Protein AF-A0A965CV86-F1 (afdb_monomer)

Structure (mmCIF, N/CA/C/O backbone):
data_AF-A0A965CV86-F1
#
_entry.id   AF-A0A965CV86-F1
#
loop_
_atom_site.group_PDB
_atom_site.id
_atom_site.type_symbol
_atom_site.label_atom_id
_atom_site.label_alt_id
_atom_site.label_comp_id
_atom_site.label_asym_id
_atom_site.label_entity_id
_atom_site.label_seq_id
_atom_site.pdbx_PDB_ins_code
_atom_site.Cartn_x
_atom_site.Cartn_y
_atom_site.Cartn_z
_atom_site.occupancy
_atom_site.B_iso_or_equiv
_atom_site.auth_seq_id
_atom_site.auth_comp_id
_atom_site.auth_asym_id
_atom_site.auth_atom_id
_atom_site.pdbx_PDB_model_num
ATOM 1 N N . MET A 1 1 ? -29.824 11.883 36.867 1.00 39.41 1 MET A N 1
ATOM 2 C CA . MET A 1 1 ? -28.978 10.677 36.753 1.00 39.41 1 MET A CA 1
ATOM 3 C C . MET A 1 1 ? -29.524 9.845 35.611 1.00 39.41 1 MET A C 1
ATOM 5 O O . MET A 1 1 ? -30.463 9.088 35.807 1.00 39.41 1 MET A O 1
ATOM 9 N N . THR A 1 2 ? -29.008 10.057 34.407 1.00 34.19 2 THR A N 1
ATOM 10 C CA . THR A 1 2 ? -29.342 9.266 33.218 1.00 34.19 2 THR A CA 1
ATOM 11 C C . THR A 1 2 ? -28.047 8.648 32.717 1.00 34.19 2 THR A C 1
ATOM 13 O O . THR A 1 2 ? -27.010 9.305 32.676 1.00 34.19 2 THR A O 1
ATOM 16 N N . GLN A 1 3 ? -28.129 7.341 32.506 1.00 34.22 3 GLN A N 1
ATOM 17 C CA . GLN A 1 3 ? -27.039 6.381 32.439 1.00 34.22 3 GLN A CA 1
ATOM 18 C C . GLN A 1 3 ? -26.021 6.721 31.348 1.00 34.22 3 GLN A C 1
ATOM 20 O O . GLN A 1 3 ? -26.375 6.995 30.202 1.00 34.22 3 GLN A O 1
ATOM 25 N N . SER A 1 4 ? -24.748 6.675 31.739 1.00 37.78 4 SER A N 1
ATOM 26 C CA . SER A 1 4 ? -23.592 6.659 30.854 1.00 37.78 4 SER A CA 1
ATOM 27 C C . SER A 1 4 ? -23.732 5.506 29.864 1.00 37.78 4 SER A C 1
ATOM 29 O O . SER A 1 4 ? -23.721 4.347 30.267 1.00 37.78 4 SER A O 1
ATOM 31 N N . GLY A 1 5 ? -23.875 5.828 28.578 1.00 35.78 5 GLY A N 1
ATOM 32 C CA . GLY A 1 5 ? -23.802 4.838 27.513 1.00 35.78 5 GLY A CA 1
ATOM 33 C C . GLY A 1 5 ? -22.441 4.148 27.540 1.00 35.78 5 GLY A C 1
ATOM 34 O O . GLY A 1 5 ? -21.402 4.810 27.480 1.00 35.78 5 GLY A O 1
ATOM 35 N N . GLU A 1 6 ? -22.455 2.824 27.652 1.00 38.34 6 GLU A N 1
ATOM 36 C CA . GLU A 1 6 ? -21.288 1.972 27.456 1.00 38.34 6 GLU A CA 1
ATOM 37 C C . GLU A 1 6 ? -20.738 2.212 26.043 1.00 38.34 6 GLU A C 1
ATOM 39 O O . GLU A 1 6 ? -21.294 1.761 25.042 1.00 38.34 6 GLU A O 1
ATOM 44 N N . LYS A 1 7 ? -19.642 2.972 25.943 1.00 44.06 7 LYS A N 1
ATOM 45 C CA . LYS A 1 7 ? -18.835 3.022 24.724 1.00 44.06 7 LYS A CA 1
ATOM 46 C C . LYS A 1 7 ? -18.186 1.652 24.570 1.00 44.06 7 LYS A C 1
ATOM 48 O O . LYS A 1 7 ? -17.233 1.351 25.286 1.00 44.06 7 LYS A O 1
ATOM 53 N N . GLY A 1 8 ? -18.692 0.837 23.647 1.00 45.16 8 GLY A N 1
ATOM 54 C CA . GLY A 1 8 ? -17.978 -0.348 23.186 1.00 45.16 8 GLY A CA 1
ATOM 55 C C . GLY A 1 8 ? -16.577 0.070 22.745 1.00 45.16 8 GLY A C 1
ATOM 56 O O . GLY A 1 8 ? -16.432 0.831 21.791 1.00 45.16 8 GLY A O 1
ATOM 57 N N . GLN A 1 9 ? -15.552 -0.357 23.483 1.00 50.66 9 GLN A N 1
ATOM 58 C CA . GLN A 1 9 ? -14.155 -0.163 23.107 1.00 50.66 9 GLN A CA 1
ATOM 59 C C . GLN A 1 9 ? -13.885 -1.033 21.876 1.00 50.66 9 GLN A C 1
ATOM 61 O O . GLN A 1 9 ? -13.559 -2.212 21.990 1.00 50.66 9 GLN A O 1
ATOM 66 N N . GLY A 1 10 ? -14.104 -0.472 20.687 1.00 62.56 10 GLY A N 1
ATOM 67 C CA . GLY A 1 10 ? -13.719 -1.107 19.433 1.00 62.56 10 GLY A CA 1
ATOM 68 C C . GLY A 1 10 ? -12.198 -1.204 19.357 1.00 62.56 10 GLY A C 1
ATOM 69 O O . GLY A 1 10 ? -11.503 -0.220 19.601 1.00 62.56 10 GLY A O 1
ATOM 70 N N . ILE A 1 11 ? -11.680 -2.392 19.047 1.00 84.38 11 ILE A N 1
ATOM 71 C CA . ILE A 1 11 ? -10.250 -2.608 18.802 1.00 84.38 11 ILE A CA 1
ATOM 72 C C . ILE A 1 11 ? -9.845 -1.745 17.599 1.00 84.38 11 ILE A C 1
ATOM 74 O O . ILE A 1 11 ? -10.458 -1.857 16.536 1.00 84.38 11 ILE A O 1
ATOM 78 N N . THR A 1 12 ? -8.827 -0.894 17.761 1.00 92.50 12 THR A N 1
ATOM 79 C CA . THR A 1 12 ? -8.264 -0.084 16.671 1.00 92.50 12 THR A CA 1
ATOM 80 C C . THR A 1 12 ? -7.856 -0.982 15.506 1.00 92.50 12 THR A C 1
ATOM 82 O O . THR A 1 12 ? -7.107 -1.945 15.679 1.00 92.50 12 THR A O 1
ATOM 85 N N . GLN A 1 13 ? -8.329 -0.665 14.303 1.00 92.62 13 GLN A N 1
ATOM 86 C CA . GLN A 1 13 ? -7.963 -1.393 13.095 1.00 92.62 13 GLN A CA 1
ATOM 87 C C . GLN A 1 13 ? -6.666 -0.828 12.515 1.00 92.62 13 GLN A C 1
ATOM 89 O O . GLN A 1 13 ? -6.651 0.280 11.981 1.00 92.62 13 GLN A O 1
ATOM 94 N N . THR A 1 14 ? -5.582 -1.599 12.592 1.00 93.12 14 THR A N 1
ATOM 95 C CA . THR A 1 14 ? -4.294 -1.224 11.996 1.00 93.12 14 THR A CA 1
ATOM 96 C C . THR A 1 14 ? -4.171 -1.746 10.564 1.00 93.12 14 THR A C 1
ATOM 98 O O . THR A 1 14 ? -4.406 -2.931 10.308 1.00 93.12 14 THR A O 1
ATOM 101 N N . LEU A 1 15 ? -3.775 -0.868 9.640 1.00 95.62 15 LEU A N 1
ATOM 102 C CA . LEU A 1 15 ? -3.473 -1.193 8.245 1.00 95.62 15 LEU A CA 1
ATOM 103 C C . LEU A 1 15 ? -1.959 -1.166 7.989 1.00 95.62 15 LEU A C 1
ATOM 105 O O . LEU A 1 15 ? -1.276 -0.217 8.367 1.00 95.62 15 LEU A O 1
ATOM 109 N N . GLY A 1 16 ? -1.439 -2.167 7.281 1.00 97.19 16 GLY A N 1
ATOM 110 C CA . GLY A 1 16 ? -0.102 -2.118 6.688 1.00 97.19 16 GLY A CA 1
ATOM 111 C C . GLY A 1 16 ? -0.156 -1.560 5.273 1.00 97.19 16 GLY A C 1
ATOM 112 O O . GLY A 1 16 ? -0.710 -2.198 4.383 1.00 97.19 16 GLY A O 1
ATOM 113 N N . LEU A 1 17 ? 0.416 -0.384 5.051 1.00 97.75 17 LEU A N 1
ATOM 114 C CA . LEU A 1 17 ? 0.437 0.291 3.758 1.00 97.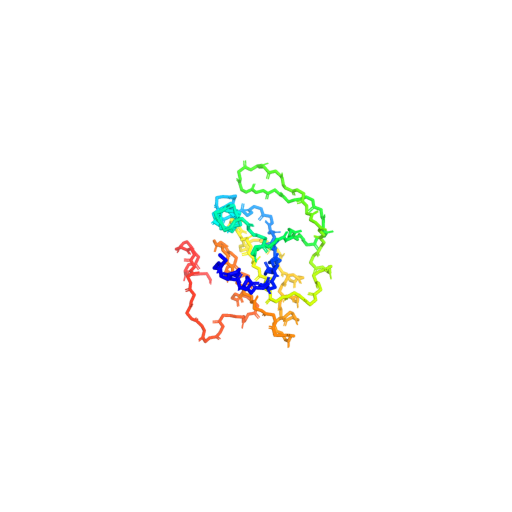75 17 LEU A CA 1
ATOM 115 C C . LEU A 1 17 ? 1.783 0.036 3.087 1.00 97.75 17 LEU A C 1
ATOM 117 O O . LEU A 1 17 ? 2.786 0.628 3.470 1.00 97.75 17 LEU A O 1
ATOM 121 N N . VAL A 1 18 ? 1.814 -0.850 2.096 1.00 98.06 18 VAL A N 1
ATOM 122 C CA . VAL A 1 18 ? 3.038 -1.156 1.351 1.00 98.06 18 VAL A CA 1
ATOM 123 C C . VAL A 1 18 ? 3.151 -0.211 0.167 1.00 98.06 18 VAL A C 1
ATOM 125 O O . VAL A 1 18 ? 2.348 -0.278 -0.764 1.00 98.06 18 VAL A O 1
ATOM 128 N N . LEU A 1 19 ? 4.154 0.656 0.193 1.00 98.00 19 LEU A N 1
ATOM 129 C CA . LEU A 1 19 ? 4.437 1.603 -0.875 1.00 98.00 19 LEU A CA 1
ATOM 130 C C . LEU A 1 19 ? 5.543 1.043 -1.769 1.00 98.00 19 LEU A C 1
ATOM 132 O O . LEU A 1 19 ? 6.634 0.719 -1.295 1.00 98.00 19 LEU A O 1
ATOM 136 N N . VAL A 1 20 ? 5.265 0.941 -3.065 1.00 96.94 20 VAL A N 1
ATOM 137 C CA . VAL A 1 20 ? 6.288 0.630 -4.073 1.00 96.94 20 VAL A CA 1
ATOM 138 C C . VAL A 1 20 ? 6.817 1.925 -4.704 1.00 96.94 20 VAL A C 1
ATOM 140 O O . VAL A 1 20 ? 6.144 2.957 -4.609 1.00 96.94 20 VAL A O 1
ATOM 143 N N . PRO A 1 21 ? 8.010 1.918 -5.324 1.00 95.88 21 PRO A N 1
ATOM 144 C CA . PRO A 1 21 ? 8.525 3.084 -6.036 1.00 95.88 21 PRO A CA 1
ATOM 145 C C . PRO A 1 21 ? 7.506 3.673 -7.018 1.00 95.88 21 PRO A C 1
ATOM 147 O O . PRO A 1 21 ? 6.702 2.952 -7.609 1.00 95.88 21 PRO A O 1
ATOM 150 N N . ASP A 1 22 ? 7.521 4.996 -7.159 1.00 96.25 22 ASP A N 1
ATOM 151 C CA . ASP A 1 22 ? 6.624 5.752 -8.036 1.00 96.25 22 ASP A CA 1
ATOM 152 C C . ASP A 1 22 ? 5.130 5.540 -7.748 1.00 96.25 22 ASP A C 1
ATOM 154 O O . ASP A 1 22 ? 4.282 5.740 -8.624 1.00 96.25 22 ASP A O 1
ATOM 158 N N . PHE A 1 23 ? 4.775 5.177 -6.507 1.00 97.50 23 PHE A N 1
ATOM 159 C CA . PHE A 1 23 ? 3.376 5.088 -6.096 1.00 97.50 23 PHE A CA 1
ATOM 160 C C . PHE A 1 23 ? 2.638 6.420 -6.295 1.00 97.50 23 PHE A C 1
ATOM 162 O O . PHE A 1 23 ? 3.205 7.515 -6.215 1.00 97.50 23 PHE A O 1
ATOM 169 N N . SER A 1 24 ? 1.329 6.331 -6.525 1.00 97.44 24 SER A N 1
ATOM 170 C CA . SER A 1 24 ? 0.479 7.507 -6.688 1.00 97.44 24 SER A CA 1
ATOM 171 C C . SER A 1 24 ? 0.211 8.170 -5.336 1.00 97.44 24 SER A C 1
ATOM 173 O O . SER A 1 24 ? -0.550 7.646 -4.518 1.00 97.44 24 SER A O 1
ATOM 175 N N . MET A 1 25 ? 0.795 9.355 -5.113 1.00 97.69 25 MET A N 1
ATOM 176 C CA . MET A 1 25 ? 0.587 10.122 -3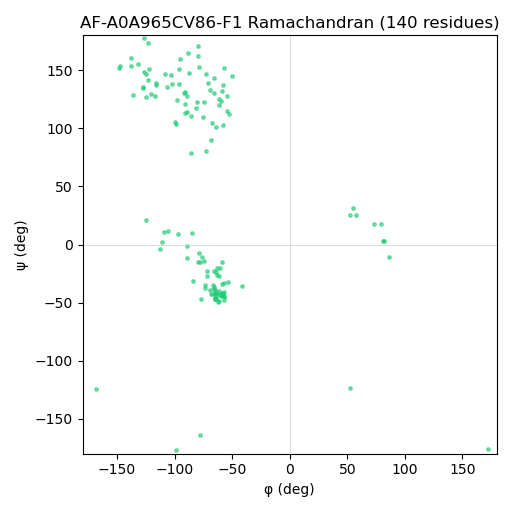.876 1.00 97.69 25 MET A CA 1
ATOM 177 C C . MET A 1 25 ? -0.896 10.415 -3.639 1.00 97.69 25 MET A C 1
ATOM 179 O O . MET A 1 25 ? -1.368 10.280 -2.518 1.00 97.69 25 MET A O 1
ATOM 183 N N . ILE A 1 26 ? -1.652 10.763 -4.687 1.00 97.38 26 ILE A N 1
ATOM 184 C CA . ILE A 1 26 ? -3.089 11.036 -4.556 1.00 97.38 26 ILE A CA 1
ATOM 185 C C . ILE A 1 26 ? -3.877 9.783 -4.164 1.00 97.38 26 ILE A C 1
ATOM 187 O O . ILE A 1 26 ? -4.805 9.878 -3.367 1.00 97.38 26 ILE A O 1
ATOM 191 N N . ALA A 1 27 ? -3.509 8.603 -4.671 1.00 96.12 27 ALA A N 1
ATOM 192 C CA . ALA A 1 27 ? -4.167 7.358 -4.280 1.00 96.12 27 ALA A CA 1
ATOM 193 C C . ALA A 1 27 ? -3.858 6.996 -2.821 1.00 96.12 27 ALA A C 1
ATOM 195 O O . ALA A 1 27 ? -4.761 6.623 -2.075 1.00 96.12 27 ALA A O 1
ATOM 196 N N . PHE A 1 28 ? -2.599 7.156 -2.407 1.00 97.69 28 PHE A N 1
ATOM 197 C CA . PHE A 1 28 ? -2.176 6.945 -1.025 1.00 97.69 28 PHE A CA 1
ATOM 198 C C . PHE A 1 28 ? -2.871 7.911 -0.055 1.00 97.69 28 PHE A C 1
ATOM 200 O O . PHE A 1 28 ? -3.458 7.470 0.931 1.00 97.69 28 PHE A O 1
ATOM 207 N N . THR A 1 29 ? 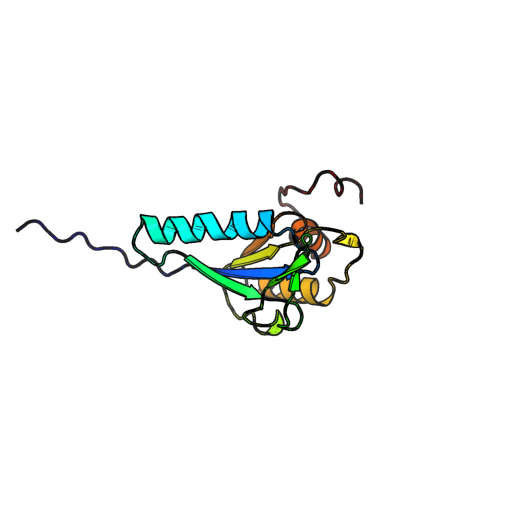-2.877 9.216 -0.340 1.00 97.62 29 THR A N 1
ATOM 208 C CA . THR A 1 29 ? -3.532 10.202 0.533 1.00 97.62 29 THR A CA 1
ATOM 209 C C . THR A 1 29 ? -5.044 10.008 0.575 1.00 97.62 29 THR A C 1
ATOM 211 O O . THR A 1 29 ? -5.635 10.085 1.649 1.00 97.62 29 THR A O 1
ATOM 214 N N . SER A 1 30 ? -5.672 9.658 -0.552 1.00 97.06 30 SER A N 1
ATOM 215 C CA . SER A 1 30 ? -7.108 9.338 -0.603 1.00 97.06 30 SER A CA 1
ATOM 216 C C . SER A 1 30 ? -7.480 8.097 0.213 1.00 97.06 30 SER A C 1
ATOM 218 O O . SER A 1 30 ? -8.631 7.975 0.621 1.00 97.06 30 SER A O 1
ATOM 220 N N . LEU A 1 31 ? -6.531 7.189 0.464 1.00 95.5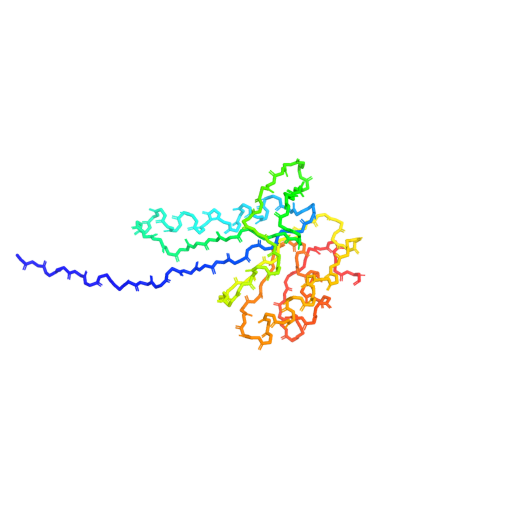0 31 LEU A N 1
ATOM 221 C CA . LEU A 1 31 ? -6.727 6.039 1.345 1.00 95.50 31 LEU A CA 1
ATOM 222 C C . LEU A 1 31 ? -6.668 6.445 2.826 1.00 95.50 31 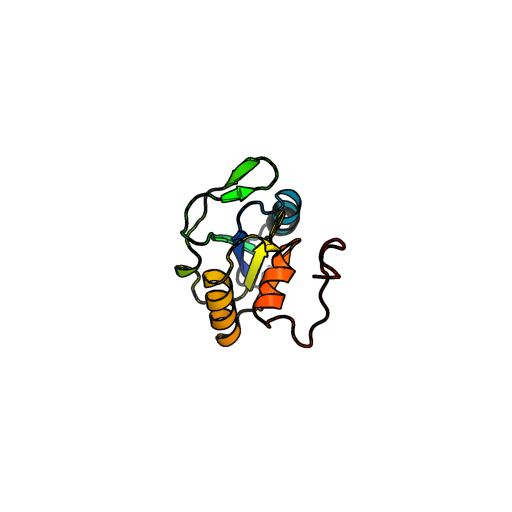LEU A C 1
ATOM 224 O O . LEU A 1 31 ? -7.539 6.047 3.596 1.00 95.50 31 LEU A O 1
ATOM 228 N N . ILE A 1 32 ? -5.668 7.233 3.234 1.00 96.56 32 ILE A N 1
ATOM 229 C CA . ILE A 1 32 ? -5.429 7.538 4.658 1.00 96.56 32 ILE A CA 1
ATOM 230 C C . ILE A 1 32 ? -6.275 8.698 5.194 1.00 96.56 32 ILE A C 1
ATOM 232 O O . ILE A 1 32 ? -6.656 8.695 6.365 1.00 96.56 32 ILE A O 1
ATOM 236 N N . GLU A 1 33 ? -6.610 9.686 4.361 1.00 98.00 33 GLU A N 1
ATOM 237 C CA . GLU A 1 33 ? -7.327 10.885 4.809 1.00 98.00 33 GLU A CA 1
ATOM 238 C C . GLU A 1 33 ? -8.744 10.589 5.327 1.00 98.00 33 GLU A C 1
ATOM 240 O O . GLU A 1 33 ? -9.108 11.132 6.376 1.00 98.00 33 GLU A O 1
ATOM 245 N N . PRO A 1 34 ? -9.541 9.697 4.702 1.00 97.75 34 PRO A N 1
ATOM 246 C CA . PRO A 1 34 ? -10.815 9.269 5.270 1.00 97.75 34 PRO A CA 1
ATOM 247 C C . PRO A 1 34 ? -10.665 8.575 6.628 1.00 97.75 34 PRO A C 1
ATOM 249 O O . PRO A 1 34 ? -11.458 8.842 7.529 1.00 97.75 34 PRO A O 1
ATOM 252 N N . LEU A 1 35 ? -9.637 7.735 6.812 1.00 96.94 35 LEU A N 1
ATOM 253 C CA . LEU A 1 35 ? -9.375 7.045 8.084 1.00 96.94 35 LEU A CA 1
ATOM 254 C C . LEU A 1 35 ? -9.015 8.049 9.186 1.00 96.94 35 LEU A C 1
ATOM 256 O O . LEU A 1 35 ? -9.584 8.026 10.281 1.00 96.94 35 LEU A O 1
ATOM 260 N N . ARG A 1 36 ? -8.132 9.002 8.865 1.00 97.75 36 ARG A N 1
ATOM 261 C CA . ARG A 1 36 ? -7.772 10.121 9.744 1.00 97.75 36 ARG A CA 1
ATOM 262 C C . ARG A 1 36 ? -8.997 10.957 10.118 1.00 97.75 36 ARG A C 1
ATOM 264 O O . ARG A 1 36 ? -9.154 11.350 11.276 1.00 97.75 36 ARG A O 1
ATOM 271 N N . LEU A 1 37 ? -9.870 11.239 9.151 1.00 98.12 37 LEU A N 1
ATOM 272 C CA . LEU A 1 37 ? -11.089 12.009 9.381 1.00 98.12 37 LEU A CA 1
ATOM 273 C C . LEU A 1 37 ? -12.101 11.232 10.232 1.00 98.12 37 LEU A C 1
ATOM 275 O O . LEU A 1 37 ? -12.700 11.824 11.126 1.00 98.12 37 LEU A O 1
ATOM 279 N N . ALA A 1 38 ? -12.249 9.923 10.022 1.00 97.31 38 ALA A N 1
ATOM 280 C CA . ALA A 1 38 ? -13.099 9.064 10.845 1.00 97.31 38 ALA A CA 1
ATOM 281 C C . ALA A 1 38 ? -12.650 9.070 12.313 1.00 97.31 38 ALA A C 1
ATOM 283 O O . ALA A 1 38 ? -13.479 9.241 13.211 1.00 97.31 38 ALA A O 1
ATOM 284 N N . ASN A 1 39 ? -11.340 8.988 12.564 1.00 97.50 39 ASN A N 1
ATOM 285 C CA . ASN A 1 39 ? -10.788 9.142 13.911 1.00 97.50 39 ASN A CA 1
ATOM 286 C C . ASN A 1 39 ? -11.135 10.514 14.511 1.00 97.50 39 ASN A C 1
ATOM 288 O O . ASN A 1 39 ? -11.570 10.623 15.659 1.00 97.50 39 ASN A O 1
ATOM 292 N N . ARG A 1 40 ? -10.996 11.581 13.712 1.00 96.62 40 ARG A N 1
ATOM 293 C CA . ARG A 1 40 ? -11.279 12.955 14.148 1.00 96.62 40 ARG A CA 1
ATOM 294 C C . ARG A 1 40 ? -12.751 13.165 14.505 1.00 96.62 40 ARG A C 1
ATOM 296 O O . ARG A 1 40 ? -13.032 13.776 15.530 1.00 96.62 40 ARG A O 1
ATOM 303 N N . VAL A 1 41 ? -13.670 12.699 13.661 1.00 97.31 41 VAL A N 1
ATOM 304 C CA . VAL A 1 41 ? -15.121 12.897 13.828 1.00 97.31 41 VAL A CA 1
ATOM 305 C C . VAL A 1 41 ? -15.682 12.017 14.946 1.00 97.31 41 VAL A C 1
ATOM 307 O O . VAL A 1 41 ? -16.571 12.446 15.672 1.00 97.31 41 VAL A O 1
ATOM 310 N N . SER A 1 42 ? -15.153 10.803 15.121 1.00 96.50 42 SER A N 1
ATOM 311 C CA . SER A 1 42 ? -15.587 9.899 16.196 1.00 96.50 42 SER A CA 1
ATOM 312 C C . SER A 1 42 ? -15.015 10.251 17.572 1.00 96.50 42 SER A C 1
ATOM 314 O O . SER A 1 42 ? -15.509 9.744 18.581 1.00 96.50 42 SER A O 1
ATOM 316 N N . HIS A 1 43 ? -13.978 11.097 17.627 1.00 94.94 43 HIS A N 1
ATOM 317 C CA . HIS A 1 43 ? -13.172 11.343 18.826 1.00 94.94 43 HIS A CA 1
ATOM 318 C C . HIS A 1 43 ? -12.584 10.051 19.428 1.00 94.94 43 HIS A C 1
ATOM 320 O O . HIS A 1 43 ? -12.431 9.936 20.645 1.00 94.94 43 HIS A O 1
ATOM 326 N N . GLN A 1 44 ? -12.291 9.064 18.578 1.00 95.38 44 GLN A N 1
ATOM 327 C CA . GLN A 1 44 ? -11.733 7.763 18.943 1.00 95.38 44 GLN A CA 1
ATOM 328 C C . GLN A 1 44 ? -10.649 7.364 17.939 1.00 95.38 44 GLN A C 1
ATOM 330 O O . GLN A 1 44 ? -10.684 7.767 16.779 1.00 95.38 44 GLN A O 1
ATOM 335 N N . GLN A 1 45 ? -9.691 6.541 18.365 1.00 95.31 45 GLN A N 1
ATOM 336 C CA . GLN A 1 45 ? -8.707 5.950 17.460 1.00 95.31 45 GLN A CA 1
ATOM 337 C C . GLN A 1 45 ? -9.283 4.667 16.849 1.00 95.31 45 GLN A C 1
ATOM 339 O O . GLN A 1 45 ? -8.996 3.559 17.299 1.00 95.31 45 GLN A O 1
ATOM 344 N N . LEU A 1 46 ? -10.147 4.828 15.848 1.00 96.00 46 LEU A N 1
ATOM 345 C CA . LEU A 1 46 ? -10.775 3.712 15.135 1.00 96.00 46 LEU A CA 1
ATOM 346 C C . LEU A 1 46 ? -9.783 3.008 14.206 1.00 96.00 46 LEU A C 1
ATOM 348 O O . LEU A 1 46 ? -9.801 1.785 14.097 1.00 96.00 46 LEU A O 1
ATOM 352 N N . TYR A 1 47 ? -8.905 3.784 13.573 1.00 96.50 47 TYR A N 1
ATOM 353 C CA . TYR A 1 47 ? -7.930 3.311 12.601 1.00 96.50 47 TYR A CA 1
ATOM 354 C C . TYR A 1 47 ? -6.518 3.752 12.962 1.00 96.50 47 TYR A C 1
ATOM 356 O O . TYR A 1 47 ? -6.309 4.844 13.492 1.00 96.50 47 TYR A O 1
ATOM 364 N N . ASP A 1 48 ? -5.556 2.916 12.609 1.00 95.25 48 ASP A N 1
ATOM 365 C CA . ASP A 1 48 ? -4.132 3.221 12.632 1.00 95.25 48 ASP A CA 1
ATOM 366 C C . ASP A 1 48 ? -3.485 2.667 11.360 1.00 95.25 48 ASP A C 1
ATOM 368 O O . ASP A 1 48 ? -4.054 1.799 10.690 1.00 95.25 48 ASP A O 1
ATOM 372 N N . TRP A 1 49 ? -2.307 3.154 10.996 1.00 96.19 49 TRP A N 1
ATOM 373 C CA . TRP A 1 49 ? -1.598 2.642 9.830 1.00 96.19 49 TRP A CA 1
ATOM 374 C C . TRP A 1 49 ? -0.089 2.725 9.998 1.00 96.19 49 TRP A C 1
ATOM 376 O O . TRP A 1 49 ? 0.430 3.601 10.680 1.00 96.19 49 TRP A O 1
ATOM 386 N N . LYS A 1 50 ? 0.606 1.806 9.329 1.00 96.62 50 LYS A N 1
ATOM 387 C CA . LYS A 1 50 ? 2.065 1.794 9.222 1.00 96.62 50 LYS A CA 1
ATOM 388 C C . LYS A 1 50 ? 2.482 1.701 7.768 1.00 96.62 50 LYS A C 1
ATOM 390 O O . LYS A 1 50 ? 1.910 0.915 7.012 1.00 96.62 50 LYS A O 1
ATOM 395 N N . ILE A 1 51 ? 3.462 2.503 7.388 1.00 97.69 51 ILE A N 1
ATOM 396 C CA . ILE A 1 51 ? 4.040 2.557 6.054 1.00 97.69 51 ILE A CA 1
ATOM 397 C C . ILE A 1 51 ? 5.183 1.551 5.978 1.00 97.69 51 ILE A C 1
ATOM 399 O O . ILE A 1 51 ? 6.103 1.573 6.790 1.00 97.69 51 ILE A O 1
ATOM 403 N N . TYR A 1 52 ? 5.141 0.692 4.971 1.00 98.06 52 TYR A N 1
ATOM 404 C CA . TYR A 1 52 ? 6.171 -0.295 4.703 1.00 98.06 52 TYR A CA 1
ATOM 405 C C . TYR A 1 52 ? 6.722 -0.126 3.295 1.00 98.06 52 TYR A C 1
ATOM 407 O O . TYR A 1 52 ? 5.975 0.103 2.343 1.00 98.06 52 TYR A O 1
ATOM 415 N N . THR A 1 53 ? 8.027 -0.303 3.155 1.00 98.00 53 THR A N 1
ATOM 416 C CA . THR A 1 53 ? 8.717 -0.383 1.861 1.00 98.00 53 THR A CA 1
ATOM 417 C C . THR A 1 53 ? 9.473 -1.703 1.776 1.00 98.00 53 THR A C 1
ATOM 419 O O . THR A 1 53 ? 9.493 -2.478 2.731 1.00 98.00 53 THR A O 1
ATOM 422 N N . ILE A 1 54 ? 10.056 -2.024 0.620 1.00 96.00 54 ILE A N 1
ATOM 423 C CA . ILE A 1 54 ? 10.740 -3.313 0.429 1.00 96.00 54 ILE A CA 1
ATOM 424 C C . ILE A 1 54 ? 11.860 -3.516 1.459 1.00 96.00 54 ILE A C 1
ATOM 426 O O . ILE A 1 54 ? 11.960 -4.588 2.052 1.00 96.00 54 ILE A O 1
ATOM 430 N N . ASP A 1 55 ? 12.659 -2.484 1.702 1.00 96.31 55 ASP A N 1
ATOM 431 C CA . ASP A 1 55 ? 13.847 -2.505 2.557 1.00 96.31 55 ASP A CA 1
ATOM 432 C C . ASP A 1 55 ? 13.702 -1.664 3.837 1.00 96.31 55 ASP A C 1
ATOM 434 O O . ASP A 1 55 ? 14.591 -1.683 4.683 1.00 96.31 55 ASP A O 1
ATOM 438 N N . GLY A 1 56 ? 12.581 -0.958 4.009 1.00 97.25 56 GLY A N 1
ATOM 439 C CA . GLY A 1 56 ? 12.359 -0.034 5.122 1.00 97.25 56 GLY A CA 1
ATOM 440 C C . GLY A 1 56 ? 12.987 1.344 4.918 1.00 97.25 56 GLY A C 1
ATOM 441 O O . GLY A 1 56 ? 12.901 2.182 5.811 1.00 97.25 56 GLY A O 1
ATOM 442 N N . GLY A 1 57 ? 13.598 1.597 3.757 1.00 97.88 57 GLY A N 1
ATOM 443 C CA . GLY A 1 57 ? 14.084 2.915 3.375 1.00 97.88 57 GLY A CA 1
ATOM 444 C C . GLY A 1 57 ? 12.970 3.831 2.853 1.00 97.88 57 GLY A C 1
ATOM 445 O O . GLY A 1 57 ? 11.843 3.379 2.609 1.00 97.88 57 GLY A O 1
ATOM 446 N N . PRO A 1 58 ? 13.276 5.124 2.647 1.00 97.38 58 PRO A N 1
ATOM 447 C CA . PRO A 1 58 ? 12.330 6.076 2.089 1.00 97.38 58 PRO A CA 1
ATOM 448 C C . PRO A 1 58 ? 11.970 5.730 0.644 1.00 97.38 58 PRO A C 1
ATOM 450 O O . PRO A 1 58 ? 12.819 5.341 -0.160 1.00 97.38 58 PRO A O 1
ATOM 453 N N . VAL A 1 59 ? 10.712 5.963 0.284 1.00 96.75 59 VAL A N 1
ATOM 454 C CA . VAL A 1 59 ? 10.175 5.707 -1.058 1.00 96.75 59 VAL A CA 1
ATOM 455 C C . VAL A 1 59 ? 9.728 7.005 -1.713 1.00 96.75 59 VAL A C 1
ATOM 457 O O . VAL A 1 59 ? 9.143 7.882 -1.074 1.00 96.75 59 VAL A O 1
ATOM 460 N N . GLN A 1 60 ? 10.018 7.144 -3.004 1.00 97.56 60 GLN A N 1
ATOM 461 C CA . GLN A 1 60 ? 9.596 8.289 -3.800 1.00 97.56 60 GLN A CA 1
ATOM 462 C C . GLN A 1 60 ? 8.254 7.999 -4.477 1.00 97.56 60 GLN A C 1
ATOM 464 O O . GLN A 1 60 ? 8.079 6.954 -5.099 1.00 97.56 60 GLN A O 1
ATOM 469 N N . ALA A 1 61 ? 7.313 8.930 -4.347 1.00 97.88 61 ALA A N 1
ATOM 470 C CA . ALA A 1 61 ? 6.059 8.933 -5.086 1.00 97.88 61 ALA A CA 1
ATOM 471 C C . ALA A 1 61 ? 6.259 9.468 -6.510 1.00 97.88 61 ALA A C 1
ATOM 473 O O . ALA A 1 61 ? 7.198 10.221 -6.772 1.00 97.88 61 ALA A O 1
ATOM 474 N N . SER A 1 62 ? 5.301 9.200 -7.400 1.00 96.75 62 SER A N 1
ATOM 475 C CA . SER A 1 62 ? 5.336 9.642 -8.804 1.00 96.75 62 SER A CA 1
ATOM 476 C C . SER A 1 62 ? 5.419 11.165 -9.007 1.00 96.75 62 SER A C 1
ATOM 478 O O . SER A 1 62 ? 5.706 11.636 -10.103 1.00 96.75 62 SER A O 1
ATOM 480 N N . ASN A 1 63 ? 5.146 11.957 -7.966 1.00 97.19 63 ASN A N 1
ATOM 481 C CA . ASN A 1 63 ? 5.247 13.419 -7.974 1.00 97.19 63 ASN A CA 1
ATOM 482 C C . ASN A 1 63 ? 6.573 13.947 -7.390 1.00 97.19 63 ASN A C 1
ATOM 484 O O . ASN A 1 63 ? 6.704 15.145 -7.144 1.00 97.19 63 ASN A O 1
ATOM 488 N N . GLY A 1 64 ? 7.537 13.064 -7.123 1.00 97.12 64 GLY A N 1
ATOM 489 C CA . GLY A 1 64 ? 8.866 13.407 -6.626 1.00 97.12 64 GLY A CA 1
ATOM 490 C C . GLY A 1 64 ? 8.987 13.535 -5.104 1.00 97.12 64 GLY A C 1
ATOM 491 O O . GLY A 1 64 ? 10.115 13.569 -4.608 1.00 97.12 64 GLY A O 1
ATOM 492 N N . ILE A 1 65 ? 7.879 13.556 -4.352 1.00 98.00 65 ILE A N 1
ATOM 493 C CA . ILE A 1 65 ? 7.900 13.609 -2.881 1.00 98.00 65 ILE A CA 1
ATOM 494 C C . ILE A 1 65 ? 8.384 12.270 -2.319 1.00 98.00 65 ILE A C 1
ATOM 496 O O . ILE A 1 65 ? 7.975 11.211 -2.792 1.00 98.00 65 ILE A O 1
ATOM 500 N N . ARG A 1 66 ? 9.229 12.318 -1.286 1.00 97.69 66 ARG A N 1
ATOM 501 C CA . ARG A 1 66 ? 9.693 11.133 -0.555 1.00 97.69 66 ARG A CA 1
ATOM 502 C C . ARG A 1 66 ? 8.961 10.990 0.770 1.00 97.69 66 ARG A C 1
ATOM 504 O O . ARG A 1 66 ? 8.762 11.986 1.463 1.00 97.69 66 ARG A O 1
ATOM 511 N N . LEU A 1 67 ? 8.586 9.760 1.102 1.00 97.44 67 LEU A N 1
ATOM 512 C CA . LEU A 1 67 ? 8.031 9.391 2.400 1.00 97.44 67 LEU A CA 1
ATOM 513 C C . LEU A 1 67 ? 8.975 8.423 3.104 1.00 97.44 67 LEU A C 1
ATOM 5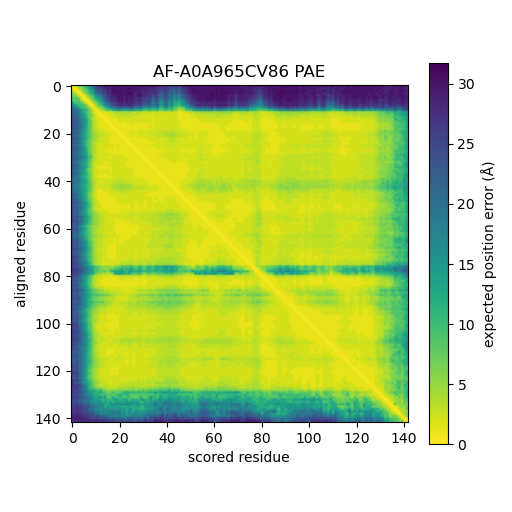15 O O . LEU A 1 67 ? 9.480 7.490 2.479 1.00 97.44 67 LEU A O 1
ATOM 519 N N . GLU A 1 68 ? 9.174 8.648 4.397 1.00 98.00 68 GLU A N 1
ATOM 520 C CA . GLU A 1 68 ? 9.837 7.693 5.282 1.00 98.00 68 GLU A CA 1
ATOM 521 C C . GLU A 1 68 ? 8.912 6.502 5.554 1.00 98.00 68 GLU A C 1
ATOM 523 O O . GLU A 1 68 ? 7.687 6.650 5.610 1.00 98.00 68 GLU A O 1
ATOM 528 N N . ALA A 1 69 ? 9.507 5.322 5.713 1.00 97.69 69 ALA A N 1
ATOM 529 C CA . ALA A 1 69 ? 8.794 4.110 6.086 1.00 97.69 69 ALA A CA 1
ATOM 530 C C . ALA A 1 69 ? 8.889 3.871 7.599 1.00 97.69 69 ALA A C 1
ATOM 532 O O . ALA A 1 69 ? 9.887 4.208 8.233 1.00 97.69 69 ALA A O 1
ATOM 533 N N . ASP A 1 70 ? 7.874 3.225 8.170 1.00 97.44 70 ASP A N 1
ATOM 534 C CA . ASP A 1 70 ? 7.905 2.723 9.547 1.00 97.44 70 ASP A CA 1
ATOM 535 C C . ASP A 1 70 ? 8.683 1.397 9.659 1.00 97.44 70 ASP A C 1
ATOM 537 O O . ASP A 1 70 ? 9.015 0.956 10.761 1.00 97.44 70 ASP A O 1
ATOM 541 N N . GLY A 1 71 ? 8.950 0.733 8.530 1.00 97.12 71 GLY A N 1
ATOM 542 C CA . GLY A 1 71 ? 9.742 -0.491 8.462 1.00 97.12 71 GLY A CA 1
ATOM 543 C C . GLY A 1 71 ? 9.731 -1.149 7.084 1.00 97.12 71 GLY A C 1
ATOM 544 O O . GLY A 1 71 ? 9.147 -0.645 6.123 1.00 97.12 71 GLY A O 1
ATOM 545 N N . SER A 1 72 ? 10.368 -2.313 6.990 1.00 97.44 72 SER A N 1
ATOM 546 C CA . SER A 1 72 ? 10.419 -3.116 5.768 1.00 97.44 72 SER A CA 1
ATOM 547 C C . SER A 1 72 ? 9.231 -4.080 5.659 1.00 97.44 72 SER A C 1
ATOM 549 O O . SER A 1 72 ? 8.581 -4.422 6.651 1.00 97.44 72 SER A O 1
ATOM 551 N N . ILE A 1 73 ? 8.981 -4.639 4.472 1.00 96.56 73 ILE A N 1
ATOM 552 C CA . ILE A 1 73 ? 7.985 -5.712 4.309 1.00 96.56 73 ILE A CA 1
ATOM 553 C C . ILE A 1 73 ? 8.315 -6.965 5.142 1.00 96.56 73 ILE A C 1
ATOM 555 O O . ILE A 1 73 ? 7.424 -7.778 5.421 1.00 96.56 73 ILE A O 1
ATOM 559 N N . ALA A 1 74 ? 9.573 -7.148 5.558 1.00 95.12 74 ALA A N 1
ATOM 560 C CA . ALA A 1 74 ? 9.959 -8.234 6.455 1.00 95.12 74 ALA A CA 1
ATOM 561 C C . ALA A 1 74 ? 9.341 -8.047 7.851 1.00 95.12 74 ALA A C 1
ATOM 563 O O . ALA A 1 74 ? 8.875 -9.030 8.430 1.00 95.12 74 ALA A O 1
ATOM 564 N N . ASP A 1 75 ? 9.210 -6.797 8.303 1.00 94.12 75 ASP A N 1
ATOM 565 C CA . ASP A 1 75 ? 8.708 -6.404 9.628 1.00 94.12 75 ASP A CA 1
ATOM 566 C C . ASP A 1 75 ? 7.178 -6.450 9.744 1.00 94.12 75 ASP A C 1
ATOM 568 O O . ASP A 1 75 ? 6.617 -6.301 10.832 1.00 94.12 75 ASP A O 1
ATOM 572 N N . ILE A 1 76 ? 6.476 -6.685 8.630 1.00 91.62 76 ILE A N 1
ATOM 573 C CA . ILE A 1 76 ? 5.030 -6.917 8.630 1.00 91.62 76 ILE A CA 1
ATOM 574 C C . ILE A 1 76 ? 4.746 -8.212 9.403 1.00 91.62 76 ILE A C 1
ATOM 576 O O . ILE A 1 76 ? 4.928 -9.320 8.880 1.00 91.62 76 ILE A O 1
ATOM 580 N N . GLY A 1 77 ? 4.319 -8.048 10.656 1.00 79.12 77 GLY A N 1
ATOM 581 C CA . GLY A 1 77 ? 3.856 -9.112 11.543 1.00 79.12 77 GLY A CA 1
ATOM 582 C C . GLY A 1 77 ? 2.426 -9.579 11.231 1.00 79.12 77 GLY A C 1
AT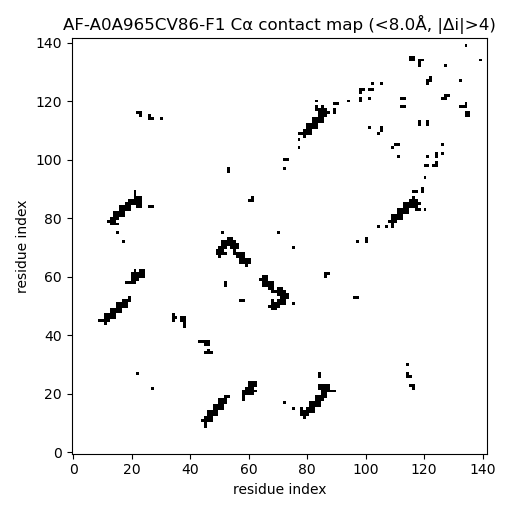OM 583 O O . GLY A 1 77 ? 1.895 -9.280 10.158 1.00 79.12 77 GLY A O 1
ATOM 584 N N . PRO A 1 78 ? 1.775 -10.310 12.157 1.00 70.44 78 PRO A N 1
ATOM 585 C CA . PRO A 1 78 ? 0.384 -10.730 12.011 1.00 70.44 78 PRO A CA 1
ATOM 586 C C . PRO A 1 78 ? -0.546 -9.522 12.197 1.00 70.44 78 PRO A C 1
ATOM 588 O O . PRO A 1 78 ? -1.080 -9.285 13.277 1.00 70.44 78 PRO A O 1
ATOM 591 N N . MET A 1 79 ? -0.700 -8.721 11.146 1.00 78.56 79 MET A N 1
ATOM 592 C CA . MET A 1 79 ? -1.686 -7.644 11.078 1.00 78.56 79 MET A CA 1
ATOM 593 C C . MET A 1 79 ? -2.871 -8.077 10.213 1.00 78.56 79 MET A C 1
ATOM 595 O O . MET A 1 79 ? -2.669 -8.806 9.243 1.00 78.56 79 MET A O 1
ATOM 599 N N . PRO A 1 80 ? -4.101 -7.643 10.529 1.00 79.00 80 PRO A N 1
ATOM 600 C CA . PRO A 1 80 ? -5.290 -8.145 9.849 1.00 79.00 80 PRO A CA 1
ATOM 601 C C . PRO A 1 80 ? -5.422 -7.647 8.406 1.00 79.00 80 PRO A C 1
ATOM 603 O O . PRO A 1 80 ? -6.025 -8.343 7.594 1.00 79.00 80 PRO A O 1
ATOM 606 N N . ASN A 1 81 ? -4.868 -6.472 8.076 1.00 93.12 81 ASN A N 1
ATOM 607 C CA . ASN A 1 81 ? -5.102 -5.803 6.797 1.00 93.12 81 ASN A CA 1
ATOM 608 C C . ASN A 1 81 ? -3.809 -5.238 6.201 1.00 93.12 81 ASN A C 1
ATOM 610 O O . ASN A 1 81 ? -3.112 -4.466 6.861 1.00 93.12 81 ASN A O 1
ATOM 614 N N . VAL A 1 82 ? -3.527 -5.561 4.939 1.00 96.88 82 VAL A N 1
ATOM 615 C CA 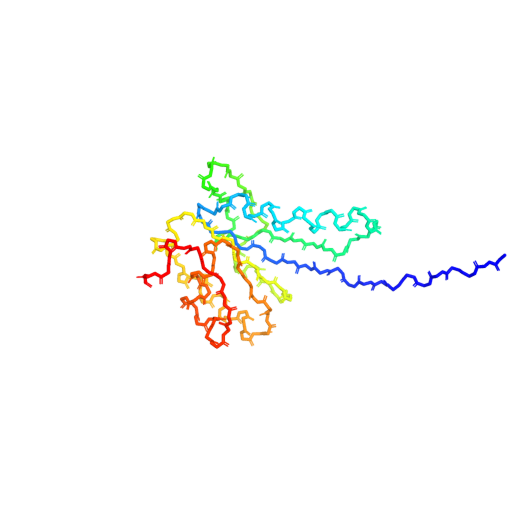. VAL A 1 82 ? -2.405 -5.011 4.165 1.00 96.88 82 VAL A CA 1
ATOM 616 C C . VAL A 1 82 ? -2.911 -4.449 2.842 1.00 96.88 82 VAL A C 1
ATOM 618 O O . VAL A 1 82 ? -3.700 -5.086 2.153 1.00 96.88 82 VAL A O 1
ATOM 621 N N . VAL A 1 83 ? -2.451 -3.257 2.466 1.00 97.69 83 VAL A N 1
ATOM 622 C CA . VAL A 1 83 ? -2.818 -2.586 1.216 1.00 97.69 83 VAL A CA 1
ATOM 623 C C . VAL A 1 83 ? -1.559 -2.232 0.437 1.00 97.69 83 VAL A C 1
ATOM 625 O O . VAL A 1 83 ? -0.672 -1.570 0.966 1.00 97.69 83 VAL A O 1
ATOM 628 N N . VAL A 1 84 ? -1.490 -2.650 -0.827 1.00 97.81 84 VAL A N 1
ATOM 629 C CA . VAL A 1 84 ? -0.399 -2.281 -1.740 1.00 97.81 84 VAL A CA 1
ATOM 630 C C . VAL A 1 84 ? -0.761 -1.008 -2.502 1.00 97.81 84 VAL A C 1
ATOM 632 O O . VAL A 1 84 ? -1.750 -0.969 -3.239 1.00 97.81 84 VAL A O 1
ATOM 635 N N . CYS A 1 85 ? 0.058 0.027 -2.363 1.00 97.56 85 CYS A N 1
ATOM 636 C CA . CYS A 1 85 ? -0.082 1.295 -3.067 1.00 97.56 85 CYS A CA 1
ATOM 637 C C . CYS A 1 85 ? 0.874 1.332 -4.257 1.00 97.56 85 CYS A C 1
ATOM 639 O O . CYS A 1 85 ? 2.076 1.510 -4.073 1.00 97.56 85 CYS A O 1
ATOM 641 N N . GLY A 1 86 ? 0.336 1.177 -5.468 1.00 96.25 86 GLY A N 1
ATOM 642 C CA . GLY A 1 86 ? 1.109 1.307 -6.708 1.00 96.25 86 GLY A CA 1
ATOM 643 C C . GLY A 1 86 ? 0.965 2.677 -7.374 1.00 96.25 86 GLY A C 1
ATOM 644 O O . GLY A 1 86 ? 0.291 3.575 -6.861 1.00 96.25 86 GLY A O 1
ATOM 645 N N . GLY A 1 87 ? 1.582 2.837 -8.544 1.00 93.88 87 GLY A N 1
ATOM 646 C CA . GLY A 1 87 ? 1.553 4.085 -9.307 1.00 93.88 87 GLY A CA 1
ATOM 647 C C . GLY A 1 87 ? 2.083 3.925 -10.728 1.00 93.88 87 GLY A C 1
ATOM 648 O O . GLY A 1 87 ? 1.537 3.122 -11.484 1.00 93.88 87 GLY A O 1
ATOM 649 N N . LEU A 1 88 ? 3.084 4.711 -11.115 1.00 91.50 88 LEU A N 1
ATOM 650 C CA . LEU A 1 88 ? 3.628 4.679 -12.477 1.00 91.50 88 LEU A CA 1
ATOM 651 C C . LEU A 1 88 ? 4.580 3.497 -12.679 1.00 91.50 88 LEU A C 1
ATOM 653 O O . LEU A 1 88 ? 5.176 2.998 -11.730 1.00 91.50 88 LEU A O 1
ATOM 657 N N . ASP A 1 89 ? 4.691 3.038 -13.930 1.00 89.31 89 ASP A N 1
ATOM 658 C CA . ASP A 1 89 ? 5.659 2.021 -14.366 1.00 89.31 89 ASP A CA 1
ATOM 659 C C . ASP A 1 89 ? 5.666 0.717 -13.537 1.00 89.31 89 ASP A C 1
ATOM 661 O O . ASP A 1 89 ? 6.652 -0.020 -13.534 1.00 89.31 89 ASP A O 1
ATOM 665 N N . ILE A 1 90 ? 4.548 0.369 -12.881 1.00 92.44 90 ILE A N 1
ATOM 666 C CA . ILE A 1 90 ? 4.451 -0.799 -11.985 1.00 92.44 90 ILE A CA 1
ATOM 667 C C . ILE A 1 90 ? 4.897 -2.100 -12.653 1.00 92.44 90 ILE A C 1
ATOM 669 O O . ILE A 1 90 ? 5.463 -2.972 -12.000 1.00 92.44 90 ILE A O 1
ATOM 673 N N . GLN A 1 91 ? 4.674 -2.226 -13.962 1.00 91.38 91 GLN A N 1
ATOM 674 C CA . GLN A 1 91 ? 5.014 -3.420 -14.728 1.00 91.38 91 GLN A CA 1
ATOM 675 C C . GLN A 1 91 ? 6.523 -3.591 -14.943 1.00 91.38 91 GLN A C 1
ATOM 677 O O . GLN A 1 91 ? 6.975 -4.706 -15.189 1.00 91.38 91 GLN A O 1
ATOM 682 N N . ARG A 1 92 ? 7.294 -2.499 -14.861 1.00 91.00 92 ARG A N 1
ATOM 683 C CA . ARG A 1 92 ? 8.752 -2.480 -15.061 1.00 91.00 92 ARG A CA 1
ATOM 684 C C . ARG A 1 92 ? 9.534 -2.725 -13.772 1.00 91.00 92 ARG A C 1
ATOM 686 O O . ARG A 1 92 ? 10.744 -2.921 -13.828 1.00 91.00 92 ARG A O 1
ATOM 693 N N . GLN A 1 93 ? 8.862 -2.685 -12.627 1.00 90.88 93 GLN A N 1
ATOM 694 C CA . GLN A 1 93 ? 9.474 -2.870 -11.317 1.00 90.88 93 GLN A CA 1
ATOM 695 C C . GLN A 1 93 ? 9.525 -4.358 -10.938 1.00 90.88 93 GLN A C 1
ATOM 697 O O . GLN A 1 93 ? 8.629 -5.132 -11.284 1.00 90.88 93 GLN A O 1
ATOM 702 N N . ASP A 1 94 ? 10.561 -4.756 -10.196 1.00 93.50 94 ASP A N 1
ATOM 703 C CA . ASP A 1 94 ? 10.644 -6.099 -9.620 1.00 93.50 94 ASP A CA 1
ATOM 704 C C . ASP A 1 94 ? 9.819 -6.183 -8.330 1.00 93.50 94 ASP A C 1
ATOM 706 O O . ASP A 1 94 ? 10.112 -5.526 -7.331 1.00 93.50 94 ASP A O 1
ATOM 710 N N . HIS A 1 95 ? 8.800 -7.043 -8.349 1.00 95.69 95 HIS A N 1
ATOM 711 C CA . HIS A 1 95 ? 7.908 -7.287 -7.215 1.00 95.69 95 HIS A CA 1
ATOM 712 C C . HIS A 1 95 ? 8.117 -8.657 -6.574 1.00 95.69 95 HIS A C 1
ATOM 714 O O . HIS A 1 95 ? 7.296 -9.071 -5.760 1.00 95.69 95 HIS A O 1
ATOM 720 N N . SER A 1 96 ? 9.175 -9.394 -6.918 1.00 96.38 96 SER A N 1
ATOM 721 C CA . SER A 1 96 ? 9.344 -10.801 -6.518 1.00 96.38 96 SER A CA 1
ATOM 722 C C . SER A 1 96 ? 9.305 -10.999 -4.998 1.00 96.38 96 SER A C 1
ATOM 724 O O . SER A 1 96 ? 8.585 -11.870 -4.498 1.00 96.38 96 SER A O 1
ATOM 726 N N . LEU A 1 97 ? 10.013 -10.148 -4.246 1.00 96.44 97 LEU A N 1
ATOM 727 C CA . LEU A 1 97 ? 10.010 -10.175 -2.777 1.00 96.44 97 LEU A CA 1
ATOM 728 C C . LEU A 1 97 ? 8.636 -9.825 -2.198 1.00 96.44 97 LEU A C 1
ATOM 730 O O . LEU A 1 97 ? 8.153 -10.491 -1.279 1.00 96.44 97 LEU A O 1
ATOM 734 N N . LEU A 1 98 ? 7.986 -8.806 -2.763 1.00 96.94 98 LEU A N 1
ATOM 735 C CA . LEU A 1 98 ? 6.662 -8.376 -2.335 1.00 96.94 98 LEU A CA 1
ATOM 736 C C . LEU A 1 98 ? 5.617 -9.465 -2.598 1.00 96.94 98 LEU A C 1
ATOM 738 O O . LEU A 1 98 ? 4.870 -9.821 -1.693 1.00 96.94 98 LEU A O 1
ATOM 742 N N . ILE A 1 99 ? 5.609 -10.069 -3.785 1.00 97.81 99 ILE A N 1
ATOM 743 C CA . ILE A 1 99 ? 4.719 -11.178 -4.148 1.00 97.81 99 ILE A CA 1
ATOM 744 C C . ILE A 1 99 ? 4.892 -12.353 -3.181 1.00 97.81 99 ILE A C 1
ATOM 746 O O . ILE A 1 99 ? 3.900 -12.879 -2.668 1.00 97.81 99 ILE A O 1
ATOM 750 N N . ALA A 1 100 ? 6.135 -12.752 -2.891 1.00 96.88 100 ALA A N 1
ATOM 751 C CA . ALA A 1 100 ? 6.413 -13.824 -1.939 1.00 96.88 100 ALA A CA 1
ATOM 752 C C . ALA A 1 100 ? 5.872 -13.493 -0.537 1.00 96.88 100 ALA A C 1
ATOM 754 O O . ALA A 1 100 ? 5.236 -14.337 0.103 1.00 96.88 100 ALA A O 1
ATOM 755 N N . LYS A 1 101 ? 6.060 -12.249 -0.075 1.00 96.00 101 LYS A N 1
ATOM 756 C CA . LYS A 1 101 ? 5.525 -11.790 1.210 1.00 96.00 101 LYS A CA 1
ATOM 757 C C . LYS A 1 101 ? 3.995 -11.781 1.223 1.00 96.00 101 LYS A C 1
ATOM 759 O O . LYS A 1 101 ? 3.413 -12.299 2.172 1.00 96.00 101 LYS A O 1
ATOM 764 N N . LEU A 1 102 ? 3.343 -11.246 0.191 1.00 96.06 102 LEU A N 1
ATOM 765 C CA . LEU A 1 102 ? 1.882 -11.167 0.103 1.00 96.06 102 LEU A CA 1
ATOM 766 C C . LEU A 1 102 ? 1.241 -12.556 0.106 1.00 96.06 102 LEU A C 1
ATOM 768 O O . LEU A 1 102 ? 0.293 -12.782 0.849 1.00 96.06 102 LEU A O 1
ATOM 772 N N . ARG A 1 103 ? 1.799 -13.521 -0.637 1.00 95.81 103 ARG A N 1
ATOM 773 C CA . ARG A 1 103 ? 1.337 -14.920 -0.597 1.00 95.81 103 ARG A CA 1
ATOM 774 C C . ARG A 1 103 ? 1.436 -15.516 0.803 1.00 95.81 103 ARG A C 1
ATOM 776 O O . ARG A 1 103 ? 0.509 -16.179 1.259 1.00 95.81 103 ARG A O 1
ATOM 783 N N . ARG A 1 104 ? 2.540 -15.253 1.507 1.00 94.88 104 ARG A N 1
ATOM 784 C CA . ARG A 1 104 ? 2.720 -15.707 2.890 1.00 94.88 104 ARG A CA 1
ATOM 785 C C . ARG A 1 104 ? 1.700 -15.069 3.834 1.00 94.88 104 ARG A C 1
ATOM 787 O O . ARG A 1 104 ? 1.155 -15.765 4.679 1.00 94.88 104 ARG A O 1
ATOM 794 N N . LEU A 1 105 ? 1.434 -13.772 3.697 1.00 94.50 105 LEU A N 1
ATOM 795 C CA . LEU A 1 105 ? 0.424 -13.074 4.498 1.00 94.50 105 LEU A CA 1
ATOM 796 C C . LEU A 1 105 ? -0.983 -13.624 4.223 1.00 94.50 105 LEU A C 1
ATOM 798 O O . LEU A 1 105 ? -1.703 -13.935 5.168 1.00 94.50 105 LEU A O 1
ATOM 802 N N . ALA A 1 106 ? -1.336 -13.832 2.953 1.00 93.62 106 ALA A N 1
ATOM 803 C CA . ALA A 1 106 ? -2.610 -14.430 2.558 1.00 93.62 106 ALA A CA 1
ATOM 804 C C . ALA A 1 106 ? -2.791 -15.834 3.151 1.00 93.62 106 ALA A C 1
ATOM 806 O O . ALA A 1 106 ? -3.857 -16.154 3.667 1.00 93.62 106 ALA A O 1
ATOM 807 N N . PHE A 1 107 ? -1.732 -16.653 3.148 1.00 92.62 107 PHE A N 1
ATOM 808 C CA . PHE A 1 107 ? -1.743 -17.976 3.774 1.00 92.62 107 PHE A CA 1
ATOM 809 C C . PHE A 1 107 ? -2.072 -17.921 5.277 1.00 92.62 107 PHE A C 1
ATOM 811 O O . PHE A 1 107 ? -2.753 -18.805 5.788 1.00 92.62 107 PHE A O 1
ATOM 818 N N . TYR A 1 108 ? -1.644 -16.868 5.981 1.00 91.81 108 TYR A N 1
ATOM 819 C CA . TYR A 1 108 ? -1.993 -16.634 7.389 1.00 91.81 108 TYR A CA 1
ATOM 820 C C . TYR A 1 108 ? -3.342 -15.922 7.591 1.00 91.81 108 TYR A C 1
ATOM 822 O O . TYR A 1 108 ? -3.655 -15.522 8.711 1.00 91.81 108 TYR A O 1
ATOM 830 N N . GLY A 1 109 ? -4.150 -15.765 6.539 1.00 90.75 109 GLY A N 1
ATOM 831 C CA . GLY A 1 109 ? -5.487 -15.174 6.622 1.00 90.75 109 GLY A CA 1
ATOM 832 C C . GLY A 1 109 ? -5.505 -13.646 6.697 1.00 90.75 109 GLY A C 1
ATOM 833 O O . GLY A 1 109 ? -6.517 -13.071 7.092 1.00 90.75 109 GLY A O 1
ATOM 834 N N . VAL A 1 110 ? -4.408 -12.974 6.334 1.00 93.19 110 VAL A N 1
ATOM 835 C CA . VAL A 1 110 ? -4.376 -11.508 6.241 1.00 93.19 110 VAL A CA 1
ATOM 836 C C . VAL A 1 110 ? -5.244 -11.056 5.069 1.00 93.19 110 VAL A C 1
ATOM 838 O O . VAL A 1 110 ? -5.114 -11.572 3.959 1.00 93.19 110 VAL A O 1
ATOM 841 N N . SER A 1 111 ? -6.101 -10.062 5.300 1.00 92.81 111 SER A N 1
ATOM 842 C CA . SER A 1 111 ? -6.863 -9.413 4.233 1.00 92.81 111 SER A CA 1
ATOM 843 C C . SER A 1 111 ? -5.937 -8.507 3.430 1.00 92.81 111 SER A C 1
ATOM 845 O O . SER A 1 111 ? -5.296 -7.614 3.986 1.00 92.81 111 SER A O 1
ATOM 847 N N . ILE A 1 112 ? -5.851 -8.738 2.120 1.00 95.62 112 ILE A N 1
ATOM 848 C CA . ILE A 1 112 ? -4.939 -8.010 1.234 1.00 95.62 112 ILE A CA 1
ATOM 849 C C . ILE A 1 112 ? -5.746 -7.230 0.203 1.00 95.62 112 ILE A C 1
ATOM 851 O O . ILE A 1 112 ? -6.593 -7.784 -0.492 1.00 95.62 112 ILE A O 1
ATOM 855 N N . GLY A 1 113 ? -5.457 -5.938 0.098 1.00 95.19 113 GLY A N 1
ATOM 856 C CA . GLY A 1 113 ? -6.032 -5.036 -0.887 1.00 95.19 113 GLY A CA 1
ATOM 857 C C . GLY A 1 113 ? -4.962 -4.296 -1.679 1.00 95.19 113 GLY A C 1
ATOM 858 O O . GLY A 1 113 ? -3.759 -4.415 -1.432 1.00 95.19 113 GLY A O 1
ATOM 859 N N . ALA A 1 114 ? -5.412 -3.496 -2.635 1.00 96.31 114 ALA A N 1
ATOM 860 C CA . ALA A 1 114 ? -4.545 -2.623 -3.403 1.00 96.31 114 ALA A CA 1
ATOM 861 C C . ALA A 1 114 ? -5.255 -1.335 -3.805 1.00 96.31 114 ALA A C 1
ATOM 863 O O . ALA A 1 114 ? -6.473 -1.314 -3.976 1.00 96.31 114 ALA A O 1
ATOM 864 N N . VAL A 1 115 ? -4.468 -0.282 -4.013 1.00 94.81 115 VAL A N 1
ATOM 865 C CA . VAL A 1 115 ? -4.930 0.991 -4.569 1.00 94.81 115 VAL A CA 1
ATOM 866 C C . VAL A 1 115 ? -4.115 1.371 -5.801 1.00 94.81 115 VAL A C 1
ATOM 868 O O . VAL A 1 115 ? -2.914 1.088 -5.895 1.00 94.81 115 VAL A O 1
ATOM 871 N N . CYS A 1 116 ? -4.785 2.031 -6.752 1.00 93.94 116 CYS A N 1
ATOM 872 C CA . CYS A 1 116 ? -4.215 2.435 -8.037 1.00 93.94 116 CYS A CA 1
ATOM 873 C C . CYS A 1 116 ? -3.564 1.236 -8.760 1.00 93.94 116 CYS A C 1
ATOM 875 O O . CYS A 1 116 ? -4.189 0.201 -8.973 1.00 93.94 116 CYS A O 1
ATOM 877 N N . THR A 1 117 ? -2.284 1.398 -9.069 1.00 94.50 117 THR A N 1
ATOM 878 C CA . THR A 1 117 ? -1.305 0.432 -9.549 1.00 94.50 117 THR A CA 1
ATOM 879 C C . THR A 1 117 ? -1.287 -0.958 -8.927 1.00 94.50 117 THR A C 1
ATOM 881 O O . THR A 1 117 ? -0.967 -1.962 -9.559 1.00 94.50 117 THR A O 1
ATOM 884 N N . GLY A 1 118 ? -1.563 -0.997 -7.620 1.00 94.00 118 GLY A N 1
ATOM 885 C CA . GLY A 1 118 ? -1.180 -2.115 -6.761 1.00 94.00 118 GLY A CA 1
ATOM 886 C C . GLY A 1 118 ? -1.888 -3.424 -7.102 1.00 94.00 118 GLY A C 1
ATOM 887 O O . GLY A 1 118 ? -1.364 -4.495 -6.802 1.00 94.00 118 GLY A O 1
ATOM 888 N N . SER A 1 119 ? -3.051 -3.362 -7.762 1.00 93.88 119 SER A N 1
ATOM 889 C CA . SER A 1 119 ? -3.788 -4.559 -8.173 1.00 93.88 119 SER A CA 1
ATOM 890 C C . SER A 1 119 ? -3.000 -5.400 -9.176 1.00 93.88 119 SER A C 1
ATOM 892 O O . SER A 1 119 ? -3.146 -6.618 -9.168 1.00 93.88 119 SER A O 1
ATOM 894 N N . TYR A 1 120 ? -2.085 -4.795 -9.944 1.00 94.62 120 TYR A N 1
ATOM 895 C CA . TYR A 1 120 ? -1.136 -5.526 -10.785 1.00 94.62 120 TYR A CA 1
ATOM 896 C C . TYR A 1 120 ? -0.260 -6.487 -9.963 1.00 94.62 120 TYR A C 1
ATOM 898 O O . TYR A 1 120 ? -0.088 -7.649 -10.329 1.00 94.62 120 TYR A O 1
ATOM 906 N N . VAL A 1 121 ? 0.247 -6.036 -8.811 1.00 95.88 121 VAL A N 1
ATOM 907 C CA . VAL A 1 121 ? 1.084 -6.860 -7.924 1.00 95.88 121 VAL A CA 1
ATOM 908 C C . VAL A 1 121 ? 0.272 -8.011 -7.327 1.00 95.88 121 VAL A C 1
ATOM 910 O O . VAL A 1 121 ? 0.739 -9.150 -7.303 1.00 95.88 121 VAL A O 1
ATOM 913 N N . LEU A 1 122 ? -0.964 -7.744 -6.890 1.00 96.25 122 LEU A N 1
ATOM 914 C CA . LEU A 1 122 ? -1.864 -8.781 -6.371 1.00 96.25 122 LEU A CA 1
ATOM 915 C C . LEU A 1 122 ? -2.247 -9.801 -7.456 1.00 96.25 122 LEU A C 1
ATOM 917 O O . LEU A 1 122 ? -2.271 -10.998 -7.173 1.00 96.25 122 LEU A O 1
ATOM 921 N N . ALA A 1 123 ? -2.487 -9.354 -8.693 1.00 94.06 123 ALA A N 1
ATOM 922 C CA . ALA A 1 123 ? -2.745 -10.231 -9.835 1.00 94.06 123 ALA A CA 1
ATOM 923 C C . ALA A 1 123 ? -1.546 -11.148 -10.113 1.00 94.06 123 ALA A C 1
ATOM 925 O O . ALA A 1 123 ? -1.701 -12.365 -10.173 1.00 94.06 123 ALA A O 1
ATOM 926 N N . LYS A 1 124 ? -0.321 -10.603 -10.177 1.00 94.94 124 LYS A N 1
ATOM 927 C CA . LYS A 1 124 ? 0.908 -11.411 -10.322 1.00 94.94 124 LYS A CA 1
ATOM 928 C C . LYS A 1 124 ? 1.131 -12.369 -9.146 1.00 94.94 124 LYS A C 1
ATOM 930 O O . LYS A 1 124 ? 1.732 -13.430 -9.318 1.00 94.94 124 LYS A O 1
ATOM 935 N N . ALA A 1 125 ? 0.628 -12.031 -7.960 1.00 95.38 125 ALA A N 1
ATOM 936 C CA . ALA A 1 125 ? 0.650 -12.918 -6.806 1.00 95.38 125 ALA A CA 1
ATOM 937 C C . ALA A 1 125 ? -0.406 -14.042 -6.862 1.00 95.38 125 ALA A C 1
ATOM 939 O O . ALA A 1 125 ? -0.285 -14.984 -6.077 1.00 95.38 125 ALA A O 1
ATOM 940 N N . GLY A 1 126 ? -1.372 -14.004 -7.788 1.00 94.81 126 GLY A N 1
ATOM 941 C CA . GLY A 1 126 ? -2.512 -14.934 -7.839 1.00 94.81 126 GLY A CA 1
ATOM 942 C C . GLY A 1 126 ? -3.551 -14.669 -6.744 1.00 94.81 126 GLY A C 1
ATOM 943 O O . GLY A 1 126 ? -4.342 -15.538 -6.401 1.00 94.81 126 GLY A O 1
ATOM 944 N N . LEU A 1 127 ? -3.526 -13.479 -6.134 1.00 93.88 127 LEU A N 1
ATOM 945 C CA . LEU A 1 127 ? -4.392 -13.127 -5.000 1.00 93.88 127 LEU A CA 1
ATOM 946 C C . LEU A 1 127 ? -5.734 -12.525 -5.427 1.00 93.88 127 LEU A C 1
ATOM 948 O O . LEU A 1 127 ? -6.554 -12.195 -4.576 1.00 93.88 127 LEU A O 1
ATOM 952 N N . LEU A 1 128 ? -5.951 -12.365 -6.734 1.00 91.19 128 LEU A N 1
ATOM 953 C CA . LEU A 1 128 ? -7.207 -11.879 -7.310 1.00 91.19 128 LEU A CA 1
ATOM 954 C C . LEU A 1 128 ? -7.961 -12.974 -8.076 1.00 91.19 128 LEU A C 1
ATOM 956 O O . LEU A 1 128 ? -9.025 -12.704 -8.631 1.00 91.19 128 LEU A O 1
ATOM 960 N N . ASP A 1 129 ? -7.445 -14.206 -8.093 1.00 84.38 129 ASP A N 1
ATOM 961 C CA . ASP A 1 129 ? -8.072 -15.326 -8.791 1.00 84.38 129 ASP A CA 1
ATOM 962 C C . ASP A 1 129 ? -9.462 -15.600 -8.196 1.00 84.38 129 ASP A C 1
ATOM 964 O O . ASP A 1 129 ? -9.610 -15.865 -7.004 1.00 84.38 129 ASP A O 1
ATOM 968 N N . GLY A 1 130 ? -10.506 -15.499 -9.025 1.00 78.62 130 GLY A N 1
ATOM 969 C CA . GLY A 1 130 ? -11.899 -15.670 -8.593 1.00 78.62 130 GLY A CA 1
ATOM 970 C C . GLY A 1 130 ? -12.542 -14.442 -7.930 1.00 78.62 130 GLY A C 1
ATOM 971 O O . GLY A 1 130 ? -13.707 -14.517 -7.539 1.00 78.62 130 GLY A O 1
ATOM 972 N N . TYR A 1 131 ? -11.842 -13.305 -7.846 1.00 80.00 131 TYR A N 1
ATOM 973 C CA . TYR A 1 131 ? -12.369 -12.049 -7.304 1.00 80.00 131 TYR A CA 1
ATOM 974 C C . TYR A 1 131 ? -12.610 -11.007 -8.404 1.00 80.00 131 TYR A C 1
ATOM 976 O O . TYR A 1 131 ? -11.880 -10.914 -9.386 1.00 80.00 131 TYR A O 1
ATOM 984 N N . ARG A 1 132 ? -13.637 -10.164 -8.227 1.00 77.94 132 ARG A N 1
ATOM 985 C CA . ARG A 1 132 ? -13.825 -8.966 -9.061 1.00 77.94 132 ARG A CA 1
ATOM 986 C C . ARG A 1 132 ? -12.918 -7.852 -8.546 1.00 77.94 132 ARG A C 1
ATOM 988 O O . ARG A 1 132 ? -13.062 -7.435 -7.401 1.00 77.94 132 ARG A O 1
ATOM 995 N N . CYS A 1 133 ? -12.044 -7.331 -9.399 1.00 71.69 133 CYS A N 1
ATOM 996 C CA . CYS A 1 133 ? -11.144 -6.227 -9.072 1.00 71.69 133 CYS A CA 1
ATOM 997 C C . CYS A 1 133 ? -11.174 -5.134 -10.146 1.00 71.69 133 CYS A C 1
ATOM 999 O O . CYS A 1 133 ? -11.482 -5.393 -11.307 1.00 71.69 133 CYS A O 1
ATOM 1001 N N . THR A 1 134 ? -10.828 -3.907 -9.760 1.00 73.00 134 THR A N 1
ATOM 1002 C CA . THR A 1 134 ? -10.600 -2.797 -10.693 1.00 73.00 134 THR A CA 1
ATOM 1003 C C . THR A 1 134 ? -9.112 -2.668 -10.997 1.00 73.00 134 THR A C 1
ATOM 1005 O O . THR A 1 134 ? -8.279 -2.733 -10.088 1.00 73.00 134 THR A O 1
ATOM 1008 N N . ILE A 1 135 ? -8.773 -2.427 -12.258 1.00 69.25 135 ILE A N 1
ATOM 1009 C CA . ILE A 1 135 ? -7.416 -2.094 -12.691 1.00 69.25 135 ILE A CA 1
ATOM 1010 C C . ILE A 1 135 ? -7.435 -0.739 -13.401 1.00 69.25 135 ILE A C 1
ATOM 1012 O O . ILE A 1 135 ? -8.461 -0.345 -13.958 1.00 69.25 135 ILE A O 1
ATOM 1016 N N . HIS A 1 136 ? -6.325 0.002 -13.342 1.00 60.25 136 HIS A N 1
ATOM 1017 C CA . HIS A 1 136 ? -6.182 1.209 -14.154 1.00 60.25 136 HIS A CA 1
ATOM 1018 C C . HIS A 1 136 ? -6.347 0.839 -15.634 1.00 60.25 136 HIS A C 1
ATOM 1020 O O . HIS A 1 136 ? -5.818 -0.182 -16.067 1.00 60.25 136 HIS A O 1
ATOM 1026 N N . TRP A 1 137 ? -7.086 1.648 -16.392 1.00 57.12 137 TRP A N 1
ATOM 1027 C CA . TRP A 1 137 ? -7.483 1.339 -17.771 1.00 57.12 137 TRP A CA 1
ATOM 1028 C C . TRP A 1 137 ? -6.287 1.069 -18.697 1.00 57.12 137 TRP A C 1
ATOM 1030 O O . TRP A 1 137 ? -6.371 0.195 -19.552 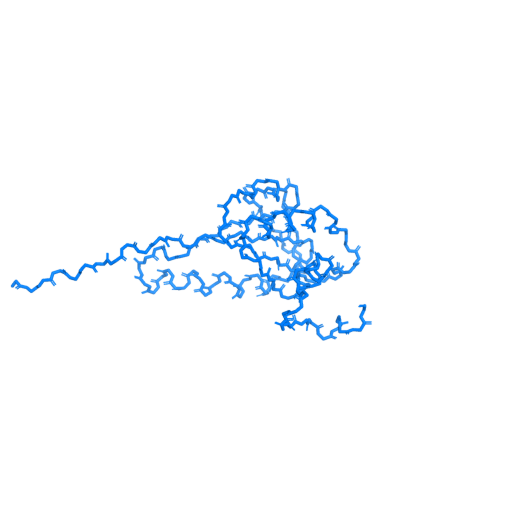1.00 57.12 137 TRP A O 1
ATOM 1040 N N . GLU A 1 138 ? -5.151 1.737 -18.472 1.00 57.34 138 GLU A N 1
ATOM 1041 C CA . GLU A 1 138 ? -3.901 1.515 -19.225 1.00 57.34 138 GLU A CA 1
ATOM 1042 C C . GLU A 1 138 ? -3.320 0.103 -19.055 1.00 57.34 138 GLU A C 1
ATOM 1044 O O . GLU A 1 138 ? -2.527 -0.337 -19.877 1.00 57.34 138 GLU A O 1
ATOM 1049 N N . ASN A 1 139 ? -3.708 -0.617 -18.001 1.00 55.19 139 ASN A N 1
ATOM 1050 C CA . ASN A 1 139 ? -3.162 -1.930 -17.655 1.00 55.19 139 ASN A CA 1
ATOM 1051 C C . ASN A 1 139 ? -4.134 -3.081 -17.970 1.00 55.19 139 ASN A C 1
ATOM 1053 O O . ASN A 1 139 ? -3.922 -4.199 -17.510 1.00 55.19 139 ASN A O 1
ATOM 1057 N N . HIS A 1 140 ? -5.221 -2.827 -18.703 1.00 54.91 140 HIS A N 1
ATOM 1058 C CA . HIS A 1 140 ? -6.258 -3.829 -18.972 1.00 54.91 140 HIS A CA 1
ATOM 1059 C C . HIS A 1 140 ? -5.841 -4.897 -20.015 1.00 54.91 140 HIS A C 1
ATOM 1061 O O . HIS A 1 140 ? -6.501 -5.927 -20.113 1.00 54.91 140 HIS A O 1
ATOM 1067 N N . GLU A 1 141 ? -4.757 -4.686 -20.777 1.00 50.62 141 GLU A N 1
ATOM 1068 C CA . GLU A 1 141 ? -4.330 -5.568 -21.888 1.00 50.62 141 GLU A CA 1
ATOM 1069 C C . GLU A 1 141 ? -2.882 -6.099 -21.776 1.00 50.62 141 GLU A C 1
ATOM 1071 O O . GLU A 1 141 ? -2.282 -6.469 -22.784 1.00 50.62 141 GLU A O 1
ATOM 1076 N N . SER A 1 142 ? -2.285 -6.116 -20.578 1.00 46.88 142 SER A N 1
ATOM 1077 C CA . SER A 1 142 ? -0.882 -6.540 -20.366 1.00 46.88 142 SER A CA 1
ATOM 1078 C C . SER A 1 142 ? -0.718 -7.967 -19.848 1.00 46.88 142 SER A C 1
ATOM 1080 O O . SER A 1 142 ? -1.499 -8.371 -18.958 1.00 46.88 142 SER A O 1
#

Radius of gyration: 16.73 Å; Cα contacts (8 Å, |Δi|>4): 252; chains: 1; bounding box: 43×32×59 Å

Solvent-accessible surface area (backbone atoms only — not comparable to full-atom values): 8185 Å² total; per-residue (Å²): 143,78,82,81,76,81,75,78,82,69,77,56,46,50,36,40,38,35,48,46,68,26,12,34,56,68,54,51,47,65,60,49,51,58,45,55,46,50,21,62,76,67,75,41,70,53,52,47,76,43,40,24,16,84,80,25,53,67,40,40,26,66,84,71,53,70,43,79,35,78,30,22,58,81,69,63,66,102,52,63,32,38,34,31,33,20,31,55,69,58,88,80,54,90,50,67,70,57,32,55,49,50,49,54,39,46,74,74,67,30,45,75,50,53,40,63,38,16,39,57,54,39,49,77,48,59,75,40,74,96,54,93,80,77,69,55,78,94,62,74,88,118

Foldseek 3Di:
DDDDPPDPPADAAEEEEEEEAQFAPVQVCVVVVVQVVVCVVVVHRNYHYFYEYQAQAWHAHNVGDIDGGPGYLVPDDLHQYYEYGHHPPLVVDDCPSVLVSVLVNVVVNRHYYYTAQCVVSCVVSVNCPPHDDDYDPVPPPD

Mean predicted aligned error: 6.61 Å

Sequence (142 aa):
MTQSGEKGQGITQTLGLVLVPDFSMIAFTSLIEPLRLANRVSHQQLYDWKIYTIDGGPVQASNGIRLEADGSIADIGPMPNVVVCGGLDIQRQDHSLLIAKLRRLAFYGVSIGAVCTGSYVLAKAGLLDGYRCTIHWENHES

pLDDT: mean 88.38, std 16.47, range [34.19, 98.12]

Secondary structure (DSSP, 8-state):
---------PPPEEEEEEEPTTB-HHHHHHHHHHHHHHHHHHTS--EEEEEEESSSS-EEBTTS-EE--SEEGGG--S-SEEEEE-BTTGGGS--HHHHHHHHHHHHTT-EEEEEGGGHHHHHHTTTTTTS-----GGGTT-

Nearest PDB structures (foldseek):
  7lav-assembly1_A  TM=8.575E-01  e=8.689E-09  Pseudomonas protegens Pf-5
  3gra-assembly1_A  TM=9.154E-01  e=4.857E-08  Pseudomonas putida KT2440
  7la0-assembly1_B  TM=8.410E-01  e=1.708E-08  Pseudomonas protegens Pf-5
  3noq-assembly1_A  TM=8.189E-01  e=4.295E-08  Pseudomonas fluorescens
  3er6-assembly3_E  TM=8.214E-01  e=9.589E-06  Vibrio parahaemolyticus